Protein AF-A0A6B7EMB3-F1 (afdb_monomer)

Structure (mmCIF, N/CA/C/O backbone):
data_AF-A0A6B7EMB3-F1
#
_entry.id   AF-A0A6B7EMB3-F1
#
loop_
_atom_site.group_PDB
_atom_site.id
_atom_site.type_symbol
_atom_site.label_atom_id
_atom_site.label_alt_id
_atom_site.label_comp_id
_atom_site.label_asym_id
_atom_site.label_entity_id
_atom_site.label_seq_id
_atom_site.pdbx_PDB_ins_code
_atom_site.Cartn_x
_atom_site.Cartn_y
_atom_site.Cartn_z
_atom_site.occupancy
_atom_site.B_iso_or_equiv
_atom_site.auth_seq_id
_atom_site.auth_comp_id
_atom_site.auth_asym_id
_atom_site.auth_atom_id
_atom_site.pdbx_PDB_model_num
ATOM 1 N N . MET A 1 1 ? 12.821 -9.300 -33.026 1.00 40.84 1 MET A N 1
ATOM 2 C CA . MET A 1 1 ? 11.538 -9.941 -32.673 1.00 40.84 1 MET A CA 1
ATOM 3 C C . MET A 1 1 ? 11.204 -9.502 -31.250 1.00 40.84 1 MET A C 1
ATOM 5 O O . MET A 1 1 ? 11.655 -10.141 -30.314 1.00 40.84 1 MET A O 1
ATOM 9 N N . ALA A 1 2 ? 10.577 -8.334 -31.075 1.00 46.66 2 ALA A N 1
ATOM 10 C CA . ALA A 1 2 ? 10.257 -7.815 -29.744 1.00 46.66 2 ALA A CA 1
ATOM 11 C C . ALA A 1 2 ? 9.063 -8.604 -29.203 1.00 46.66 2 ALA A C 1
ATOM 13 O O . ALA A 1 2 ? 7.968 -8.535 -29.762 1.00 46.66 2 ALA A O 1
ATOM 14 N N . GLU A 1 3 ? 9.313 -9.420 -28.184 1.00 48.91 3 GLU A N 1
ATOM 15 C CA . GLU A 1 3 ? 8.281 -10.121 -27.435 1.00 48.91 3 GLU A CA 1
ATOM 16 C C . GLU A 1 3 ? 7.262 -9.073 -26.973 1.00 48.91 3 GLU A C 1
ATOM 18 O O . GLU A 1 3 ? 7.625 -8.076 -26.347 1.00 48.91 3 GLU A O 1
ATOM 23 N N . ARG A 1 4 ? 6.001 -9.218 -27.395 1.00 50.72 4 ARG A N 1
ATOM 24 C CA . ARG A 1 4 ? 4.926 -8.318 -26.975 1.00 50.72 4 ARG A CA 1
ATOM 25 C C . ARG A 1 4 ? 4.928 -8.326 -25.453 1.00 50.72 4 ARG A C 1
ATOM 27 O O . ARG A 1 4 ? 4.626 -9.360 -24.865 1.00 50.72 4 ARG A O 1
ATOM 34 N N . ALA A 1 5 ? 5.283 -7.199 -24.844 1.00 54.16 5 ALA A N 1
ATOM 35 C CA . ALA A 1 5 ? 5.106 -6.970 -23.423 1.00 54.16 5 ALA A CA 1
ATOM 36 C C . ALA A 1 5 ? 3.641 -7.277 -23.103 1.00 54.16 5 ALA A C 1
ATOM 38 O O . ALA A 1 5 ? 2.749 -6.500 -23.445 1.00 54.16 5 ALA A O 1
ATOM 39 N N . ASN A 1 6 ? 3.371 -8.464 -22.560 1.00 55.81 6 ASN A N 1
ATOM 40 C CA . ASN A 1 6 ? 2.046 -8.829 -22.097 1.00 55.81 6 ASN A CA 1
ATOM 41 C C . ASN A 1 6 ? 1.749 -7.874 -20.945 1.00 55.81 6 ASN A C 1
ATOM 43 O O . ASN A 1 6 ? 2.207 -8.087 -19.827 1.00 55.81 6 ASN A O 1
AT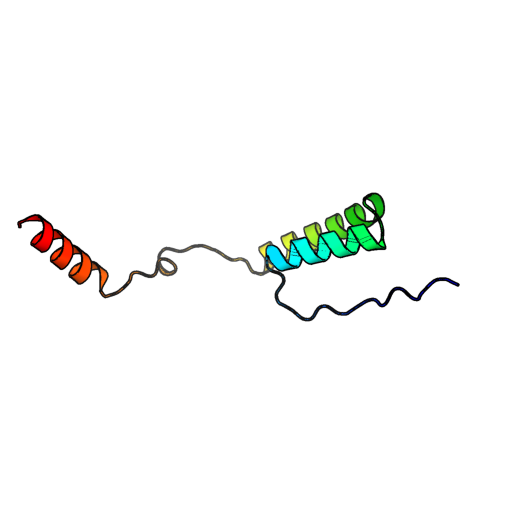OM 47 N N . LEU A 1 7 ? 1.043 -6.783 -21.237 1.00 60.66 7 LEU A N 1
ATOM 48 C CA . LEU A 1 7 ? 0.519 -5.868 -20.236 1.00 60.66 7 LEU A CA 1
ATOM 49 C C . LEU A 1 7 ? -0.538 -6.645 -19.449 1.00 60.66 7 LEU A C 1
ATOM 51 O O . LEU A 1 7 ? -1.711 -6.693 -19.812 1.00 60.66 7 LEU A O 1
ATOM 55 N N . VAL A 1 8 ? -0.083 -7.359 -18.422 1.00 70.75 8 VAL A N 1
ATOM 56 C CA . VAL A 1 8 ? -0.935 -8.171 -17.562 1.00 70.75 8 VAL A CA 1
ATOM 57 C C . VAL A 1 8 ? -1.787 -7.225 -16.723 1.00 70.75 8 VAL A C 1
ATOM 59 O O . VAL A 1 8 ? -1.266 -6.378 -16.002 1.00 70.75 8 VAL A O 1
ATOM 62 N N . PHE A 1 9 ? -3.108 -7.373 -16.803 1.00 79.25 9 PHE A N 1
ATOM 63 C CA . PHE A 1 9 ? -4.021 -6.640 -15.935 1.00 79.25 9 PHE A CA 1
ATOM 64 C C . PHE A 1 9 ? -3.938 -7.181 -14.501 1.00 79.25 9 PHE A C 1
ATOM 66 O O . PHE A 1 9 ? -4.029 -8.389 -14.270 1.00 79.25 9 PHE A O 1
ATOM 73 N N . HIS A 1 10 ? -3.784 -6.289 -13.524 1.00 81.06 10 HIS A N 1
ATOM 74 C CA . HIS A 1 10 ? -3.730 -6.641 -12.107 1.00 81.06 10 HIS A CA 1
ATOM 75 C C . HIS A 1 10 ? -5.056 -6.302 -11.424 1.00 81.06 10 HIS A C 1
ATOM 77 O O . HIS A 1 10 ? -5.309 -5.150 -11.092 1.00 81.06 10 HIS A O 1
ATOM 83 N N . ASN A 1 11 ? -5.886 -7.322 -11.189 1.00 88.50 11 ASN A N 1
ATOM 84 C CA . ASN A 1 11 ? -7.166 -7.185 -10.491 1.00 88.50 11 ASN A CA 1
ATOM 85 C C . ASN A 1 11 ? -7.068 -7.658 -9.033 1.00 88.50 11 ASN A C 1
ATOM 87 O O . ASN A 1 11 ? -7.641 -8.682 -8.662 1.00 88.50 11 ASN A O 1
ATOM 91 N N . LYS A 1 12 ? -6.266 -6.967 -8.219 1.00 89.31 12 LYS A N 1
ATOM 92 C CA . LYS A 1 12 ? -6.122 -7.264 -6.788 1.00 89.31 12 LYS A CA 1
ATOM 93 C C . LYS A 1 12 ? -6.020 -5.982 -5.974 1.00 89.31 12 LYS A C 1
ATOM 95 O O . LYS A 1 12 ? -5.592 -4.954 -6.493 1.00 89.31 12 LYS A O 1
ATOM 100 N N . VAL A 1 13 ? -6.375 -6.065 -4.692 1.00 93.75 13 VAL A N 1
ATOM 101 C CA . VAL A 1 13 ? -6.071 -4.999 -3.732 1.00 93.75 13 VAL A CA 1
ATOM 102 C C . VAL A 1 13 ? -4.558 -4.793 -3.708 1.00 93.75 13 VAL A C 1
ATOM 104 O O . VAL A 1 13 ? -3.793 -5.754 -3.598 1.00 93.75 13 VAL A O 1
ATOM 107 N N . ILE A 1 14 ? -4.133 -3.540 -3.850 1.00 93.38 14 ILE A N 1
ATOM 108 C CA . ILE A 1 14 ? -2.721 -3.170 -3.838 1.00 93.38 14 ILE A CA 1
ATOM 109 C C . ILE A 1 14 ? -2.340 -2.772 -2.416 1.00 93.38 14 ILE A C 1
ATOM 111 O O . ILE A 1 14 ? -2.423 -1.608 -2.033 1.00 93.38 14 ILE A O 1
ATOM 115 N N . ASP A 1 15 ? -1.947 -3.766 -1.627 1.00 95.06 15 ASP A N 1
ATOM 116 C CA . ASP A 1 15 ? -1.2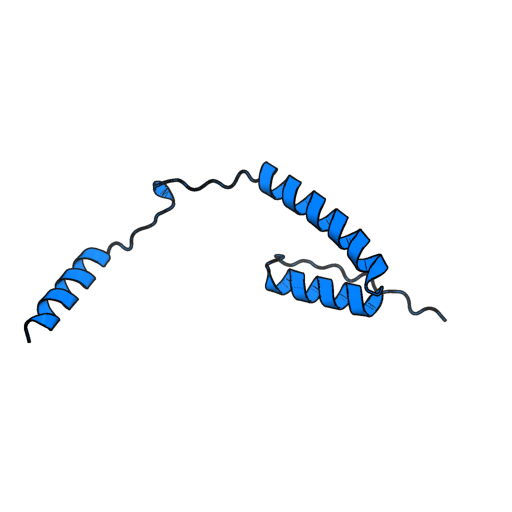99 -3.541 -0.341 1.00 95.06 15 ASP A CA 1
ATOM 117 C C . ASP A 1 15 ? 0.206 -3.250 -0.516 1.00 95.06 15 ASP A C 1
ATOM 119 O O . ASP A 1 15 ? 0.749 -3.216 -1.627 1.00 95.06 15 ASP A O 1
ATOM 123 N N . GLY A 1 16 ? 0.908 -3.032 0.598 1.00 95.56 16 GLY A N 1
ATOM 124 C CA . GLY A 1 16 ? 2.345 -2.752 0.570 1.00 95.56 16 GLY A CA 1
ATOM 125 C C . GLY A 1 16 ? 3.185 -3.882 -0.040 1.00 95.56 16 GLY A C 1
ATOM 126 O O . GLY A 1 16 ? 4.242 -3.614 -0.611 1.00 95.56 16 GLY A O 1
ATOM 127 N N . THR A 1 17 ? 2.728 -5.133 0.041 1.00 96.19 17 THR A N 1
ATOM 128 C CA . THR A 1 17 ? 3.427 -6.294 -0.527 1.00 96.19 17 THR A CA 1
ATOM 129 C C . THR A 1 17 ? 3.213 -6.361 -2.035 1.00 96.19 17 THR A C 1
ATOM 131 O O . THR A 1 17 ? 4.179 -6.420 -2.795 1.00 96.19 17 THR A O 1
ATOM 134 N N . ALA A 1 18 ? 1.964 -6.250 -2.485 1.00 94.25 18 ALA A N 1
ATOM 135 C CA . ALA A 1 18 ? 1.592 -6.194 -3.890 1.00 94.25 18 ALA A CA 1
ATOM 136 C C . ALA A 1 18 ? 2.253 -5.012 -4.615 1.00 94.25 18 ALA A C 1
ATOM 138 O 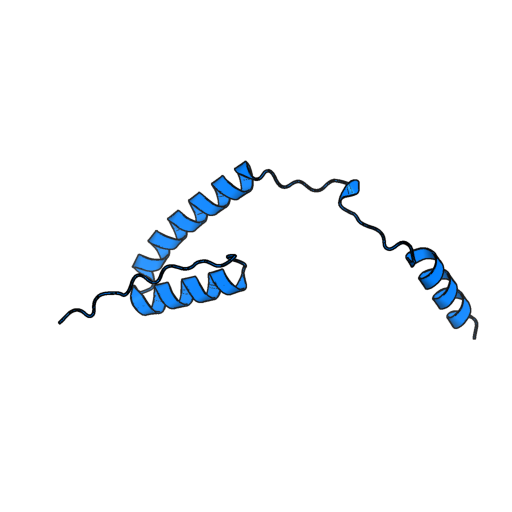O . ALA A 1 18 ? 2.664 -5.162 -5.765 1.00 94.25 18 ALA A O 1
ATOM 139 N N . MET A 1 19 ? 2.406 -3.861 -3.947 1.00 95.25 19 MET A N 1
ATOM 140 C CA . MET A 1 19 ? 3.124 -2.710 -4.500 1.00 95.25 19 MET A CA 1
ATOM 141 C C . MET A 1 19 ? 4.611 -3.013 -4.724 1.00 95.25 19 MET A C 1
ATOM 143 O O . MET A 1 19 ? 5.151 -2.673 -5.774 1.00 95.25 19 MET A O 1
ATOM 147 N N . LYS A 1 20 ? 5.278 -3.696 -3.782 1.00 96.06 20 LYS A N 1
ATOM 148 C CA . LYS A 1 20 ? 6.683 -4.110 -3.948 1.00 96.06 20 LYS A CA 1
ATOM 149 C C . LYS A 1 20 ? 6.851 -5.075 -5.118 1.00 96.06 20 LYS A C 1
ATOM 151 O O . LYS A 1 20 ? 7.733 -4.868 -5.941 1.00 96.06 20 LYS A O 1
ATOM 156 N N . GLU A 1 21 ? 5.982 -6.080 -5.226 1.00 93.69 21 GLU A N 1
ATOM 157 C CA . GLU A 1 21 ? 5.993 -7.019 -6.355 1.00 93.69 21 GLU A CA 1
ATOM 158 C C . GLU A 1 21 ? 5.781 -6.311 -7.698 1.00 93.69 21 GLU A C 1
ATOM 160 O O . GLU A 1 21 ? 6.451 -6.632 -8.680 1.00 93.69 21 GLU A O 1
ATOM 165 N N . LEU A 1 22 ? 4.854 -5.347 -7.746 1.00 92.81 22 LEU A N 1
ATOM 166 C CA . LEU A 1 22 ? 4.600 -4.545 -8.939 1.00 92.81 22 LEU A CA 1
ATOM 167 C C . LEU A 1 22 ? 5.841 -3.733 -9.323 1.00 92.81 22 LEU A C 1
ATOM 169 O O . LEU A 1 22 ? 6.248 -3.768 -10.481 1.00 92.81 22 LEU A O 1
ATOM 173 N N . ILE A 1 23 ? 6.473 -3.060 -8.357 1.00 95.00 23 ILE A N 1
ATOM 174 C CA . ILE A 1 23 ? 7.713 -2.305 -8.577 1.00 95.00 23 ILE A CA 1
ATOM 175 C C . ILE A 1 23 ? 8.815 -3.223 -9.113 1.00 95.00 23 ILE A C 1
ATOM 177 O O . ILE A 1 23 ? 9.436 -2.880 -10.114 1.00 95.00 23 ILE A O 1
ATOM 181 N N . SER A 1 24 ? 9.034 -4.393 -8.503 1.00 95.62 24 SER A N 1
ATOM 182 C CA . SER A 1 24 ? 10.040 -5.355 -8.971 1.00 95.62 24 SER A CA 1
ATOM 183 C C . SER A 1 24 ? 9.809 -5.751 -10.428 1.00 95.62 24 SER A C 1
ATOM 185 O O . SER A 1 24 ? 10.726 -5.651 -11.233 1.00 95.62 24 SER A O 1
ATOM 187 N N . ARG A 1 25 ? 8.568 -6.080 -10.809 1.00 92.81 25 ARG A N 1
ATOM 188 C CA . ARG A 1 25 ? 8.231 -6.431 -12.200 1.00 92.81 25 ARG A CA 1
ATOM 189 C C . ARG A 1 25 ? 8.447 -5.278 -13.176 1.00 92.81 25 ARG A C 1
ATOM 191 O O . ARG A 1 25 ? 8.877 -5.509 -14.303 1.00 92.81 25 ARG A O 1
ATOM 198 N N . LEU A 1 26 ? 8.136 -4.048 -12.765 1.00 92.94 26 LEU A N 1
ATOM 199 C CA . LEU A 1 26 ? 8.383 -2.867 -13.590 1.00 92.94 26 LEU A CA 1
ATOM 200 C C . LEU A 1 26 ? 9.885 -2.653 -13.803 1.00 92.94 26 LEU A C 1
ATOM 202 O O . LEU A 1 26 ? 10.294 -2.396 -14.932 1.00 92.94 26 LEU A O 1
ATOM 206 N N . ILE A 1 27 ? 10.703 -2.828 -12.760 1.00 95.50 27 ILE A N 1
ATOM 207 C CA . ILE A 1 27 ? 12.165 -2.736 -12.868 1.00 95.50 27 ILE A CA 1
ATOM 208 C C . ILE A 1 27 ? 12.704 -3.840 -13.779 1.00 95.50 27 ILE A C 1
ATOM 210 O O . ILE A 1 27 ? 13.491 -3.538 -14.674 1.00 95.50 27 ILE A O 1
ATOM 214 N N . ASP A 1 28 ? 12.259 -5.083 -13.594 1.00 94.62 28 ASP A N 1
ATOM 215 C CA . ASP A 1 28 ? 12.712 -6.229 -14.388 1.00 94.62 28 ASP A CA 1
ATOM 216 C C . ASP A 1 28 ? 12.380 -6.064 -15.878 1.00 94.62 28 ASP A C 1
ATOM 218 O O . ASP A 1 28 ? 13.143 -6.499 -16.739 1.00 94.62 28 ASP A O 1
ATOM 222 N N . HIS A 1 29 ? 11.252 -5.421 -16.197 1.00 90.19 29 HIS A N 1
ATOM 223 C CA . HIS A 1 29 ? 10.787 -5.276 -17.575 1.00 90.19 29 HIS A CA 1
ATOM 224 C C . HIS A 1 29 ? 11.237 -3.975 -18.258 1.00 90.19 29 HIS A C 1
ATOM 226 O O . HIS A 1 29 ? 11.577 -3.984 -19.440 1.00 90.19 29 HIS A O 1
ATOM 232 N N . PHE A 1 30 ? 11.240 -2.852 -17.538 1.00 90.19 30 PHE A N 1
ATOM 233 C CA . PHE A 1 30 ? 11.490 -1.522 -18.102 1.00 90.19 30 PHE A CA 1
ATOM 234 C C . PHE A 1 30 ? 12.791 -0.866 -17.614 1.00 90.19 30 PHE A C 1
ATOM 236 O O . PHE A 1 30 ? 13.190 0.180 -18.131 1.00 90.19 30 PHE A O 1
ATOM 243 N N . GLY A 1 31 ? 13.458 -1.444 -16.614 1.00 93.81 31 GLY A N 1
ATOM 244 C CA . GLY A 1 31 ? 14.612 -0.842 -15.955 1.00 93.81 31 GLY A CA 1
ATOM 245 C C . GLY A 1 31 ? 14.243 0.304 -15.005 1.00 93.81 31 GLY A C 1
ATOM 246 O O . GLY A 1 31 ? 13.101 0.764 -14.923 1.00 93.81 31 GLY A O 1
ATOM 247 N N . MET A 1 32 ? 15.238 0.784 -14.256 1.00 94.56 32 MET A N 1
ATOM 248 C CA . MET A 1 32 ? 15.018 1.735 -13.157 1.00 94.56 32 MET A CA 1
ATOM 249 C C . MET A 1 32 ? 14.486 3.099 -13.617 1.00 94.56 32 MET A C 1
ATOM 251 O O . MET A 1 32 ? 13.543 3.613 -13.022 1.00 94.56 32 MET A O 1
ATOM 255 N N . ALA A 1 33 ? 15.067 3.677 -14.673 1.00 96.00 33 ALA A N 1
ATOM 256 C CA . ALA A 1 33 ? 14.744 5.040 -15.107 1.00 96.00 33 ALA A CA 1
ATOM 257 C C . ALA A 1 33 ? 13.303 5.171 -15.620 1.00 96.00 33 ALA A C 1
ATOM 259 O O . ALA A 1 33 ? 12.605 6.128 -15.303 1.00 96.00 33 ALA A O 1
ATOM 260 N N . TYR A 1 34 ? 12.819 4.192 -16.386 1.00 95.19 34 TYR A N 1
ATOM 261 C CA . TYR A 1 34 ? 11.433 4.227 -16.846 1.00 95.19 34 TYR A CA 1
ATOM 262 C C . TYR A 1 34 ? 10.459 3.901 -15.710 1.00 95.19 34 TYR A C 1
ATOM 264 O O . TYR A 1 34 ? 9.413 4.538 -15.583 1.00 95.19 34 TYR A O 1
ATOM 272 N N . THR A 1 35 ? 10.836 2.974 -14.823 1.00 96.31 35 THR A N 1
ATOM 273 C CA . THR A 1 35 ? 10.031 2.651 -13.642 1.00 96.31 35 THR A CA 1
ATOM 274 C C . THR A 1 35 ? 9.819 3.870 -12.749 1.00 96.31 35 THR A C 1
ATOM 276 O O . THR A 1 35 ? 8.695 4.081 -12.302 1.00 96.31 35 THR A O 1
ATOM 279 N N . SER A 1 36 ? 10.826 4.725 -12.528 1.00 97.12 36 SER A N 1
ATOM 280 C CA . SER A 1 36 ? 10.641 5.922 -11.692 1.00 97.12 36 SER A CA 1
ATOM 281 C C . SER A 1 36 ? 9.556 6.857 -12.233 1.00 97.12 36 SER A C 1
ATOM 283 O O . SER A 1 36 ? 8.732 7.335 -11.459 1.00 97.12 36 SER A O 1
ATOM 285 N N . HIS A 1 37 ? 9.473 7.037 -13.555 1.00 97.19 37 HIS A N 1
ATOM 286 C CA . HIS A 1 37 ? 8.421 7.853 -14.171 1.00 97.19 37 HIS A CA 1
ATOM 287 C C . HIS A 1 37 ? 7.013 7.267 -13.985 1.00 97.19 37 HIS A C 1
ATOM 289 O O . HIS A 1 37 ? 6.042 8.014 -13.856 1.00 97.19 37 HIS A O 1
ATOM 295 N N . ILE A 1 38 ? 6.883 5.937 -13.958 1.00 95.25 38 ILE A N 1
ATOM 296 C CA . ILE A 1 38 ? 5.613 5.268 -13.639 1.00 95.25 38 ILE A CA 1
ATOM 297 C C . ILE A 1 38 ? 5.277 5.477 -12.158 1.00 95.25 38 ILE A C 1
ATOM 299 O O . ILE A 1 38 ? 4.135 5.789 -11.816 1.00 95.25 38 ILE A O 1
ATOM 303 N N . LEU A 1 39 ? 6.265 5.351 -11.271 1.00 97.06 39 LEU A N 1
ATOM 304 C CA . LEU A 1 39 ? 6.057 5.506 -9.831 1.00 97.06 39 LEU A CA 1
ATOM 305 C C . LEU A 1 39 ? 5.659 6.928 -9.434 1.00 97.06 39 LEU A C 1
ATOM 307 O O . LEU A 1 39 ? 4.853 7.084 -8.518 1.00 97.06 39 LEU A O 1
ATOM 311 N N . ASP A 1 40 ? 6.113 7.951 -10.155 1.00 98.19 40 ASP A N 1
ATOM 312 C CA . ASP A 1 40 ? 5.640 9.325 -9.957 1.00 98.19 40 ASP A CA 1
ATOM 313 C C . ASP A 1 40 ? 4.135 9.478 -10.254 1.00 98.19 40 ASP A C 1
ATOM 315 O O . ASP A 1 40 ? 3.414 10.187 -9.539 1.00 98.19 40 ASP A O 1
ATOM 319 N N . GLN A 1 41 ? 3.622 8.763 -11.260 1.00 97.06 41 GLN A N 1
ATOM 320 C CA . GLN A 1 41 ? 2.189 8.748 -11.576 1.00 97.06 41 GLN A CA 1
ATOM 321 C C . GLN A 1 41 ? 1.396 7.985 -10.513 1.00 97.06 41 GLN A C 1
ATOM 323 O O . GLN A 1 41 ? 0.374 8.479 -10.035 1.00 97.06 41 GLN A O 1
ATOM 328 N N . VAL A 1 42 ? 1.896 6.821 -10.081 1.00 96.38 42 VAL A N 1
ATOM 329 C CA . VAL A 1 42 ? 1.289 6.034 -8.994 1.00 96.38 42 VAL A CA 1
ATOM 330 C C . VAL A 1 42 ? 1.238 6.842 -7.698 1.00 96.38 42 VAL A C 1
ATOM 332 O O . VAL A 1 42 ? 0.222 6.829 -7.010 1.00 96.38 42 VAL A O 1
ATOM 335 N N . LYS A 1 43 ? 2.294 7.597 -7.382 1.00 97.69 43 LYS A N 1
ATOM 336 C CA . LYS A 1 43 ? 2.352 8.493 -6.223 1.00 97.69 43 LYS A CA 1
ATOM 337 C C . LYS A 1 43 ? 1.291 9.589 -6.309 1.00 97.69 43 LYS A C 1
ATOM 339 O O . LYS A 1 43 ? 0.563 9.807 -5.344 1.00 97.69 43 LYS A O 1
ATOM 344 N N . THR A 1 44 ? 1.188 10.256 -7.459 1.00 98.31 44 THR A N 1
ATOM 345 C CA . THR A 1 44 ? 0.174 11.297 -7.696 1.00 98.31 44 THR A CA 1
ATOM 346 C C . THR A 1 44 ? -1.235 10.747 -7.498 1.00 98.31 44 THR A C 1
ATOM 348 O O . THR A 1 44 ? -2.014 11.315 -6.732 1.00 98.31 44 THR A O 1
ATOM 351 N N . LEU A 1 45 ? -1.534 9.606 -8.124 1.00 97.31 45 LEU A N 1
ATOM 352 C CA . LEU A 1 45 ? -2.818 8.927 -7.983 1.00 97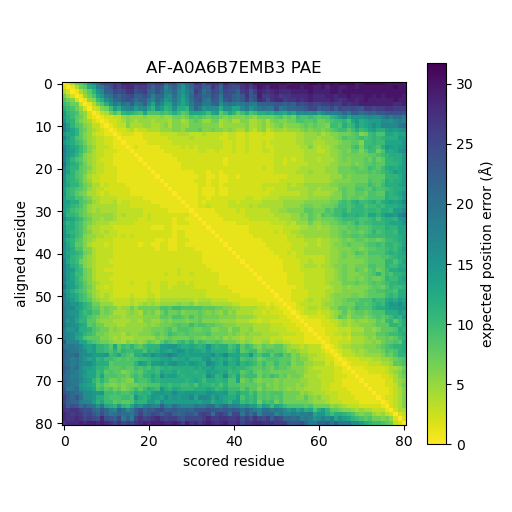.31 45 LEU A CA 1
ATOM 353 C C . LEU A 1 45 ? -3.078 8.530 -6.527 1.00 97.31 45 LEU A C 1
ATOM 355 O O . LEU A 1 45 ? -4.149 8.807 -5.997 1.00 97.31 45 LEU A O 1
ATOM 359 N N .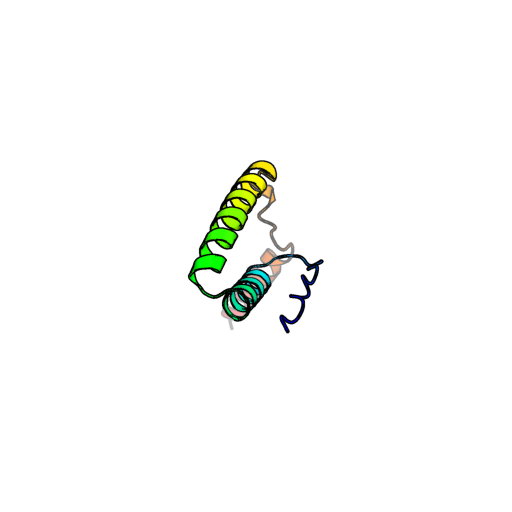 GLY A 1 46 ? -2.094 7.920 -5.867 1.00 96.38 46 GLY A N 1
ATOM 360 C CA . GLY A 1 46 ? -2.198 7.474 -4.482 1.00 96.38 46 GLY A CA 1
ATOM 361 C C . GLY A 1 46 ? -2.529 8.618 -3.528 1.00 96.38 46 GLY A C 1
ATOM 362 O O . GLY A 1 46 ? -3.438 8.478 -2.716 1.00 96.38 46 GLY A O 1
ATOM 363 N N . PHE A 1 47 ? -1.869 9.772 -3.664 1.00 97.62 47 PHE A N 1
ATOM 364 C CA . PHE A 1 47 ? -2.187 10.944 -2.845 1.00 97.62 47 PHE A CA 1
ATOM 365 C C . PHE A 1 47 ? -3.574 11.507 -3.137 1.00 97.62 47 PHE A C 1
ATOM 367 O O . PHE A 1 47 ? -4.319 11.780 -2.200 1.00 97.62 47 PHE A O 1
ATOM 374 N N . GLN A 1 48 ? -3.952 11.632 -4.412 1.00 98.06 48 GLN A N 1
ATOM 375 C CA . GLN A 1 48 ? -5.288 12.098 -4.786 1.00 98.06 48 GLN A CA 1
ATOM 376 C C . GLN A 1 48 ? -6.384 11.193 -4.211 1.00 98.06 48 GLN A C 1
ATOM 378 O O . GLN A 1 48 ? -7.345 11.688 -3.626 1.00 98.06 48 GLN A O 1
ATOM 383 N N . GLN A 1 49 ? -6.224 9.873 -4.328 1.00 96.88 49 GLN A N 1
ATOM 384 C CA . GLN A 1 49 ? -7.190 8.908 -3.807 1.00 96.88 49 GLN A CA 1
ATOM 385 C C . GLN A 1 49 ? -7.190 8.860 -2.279 1.00 96.88 49 GLN A C 1
ATOM 387 O O . GLN A 1 49 ? -8.260 8.770 -1.683 1.00 96.88 49 GLN A O 1
ATOM 392 N N . ALA A 1 50 ? -6.031 8.982 -1.625 1.00 96.12 50 ALA A N 1
ATOM 393 C CA . ALA A 1 50 ? -5.955 9.059 -0.168 1.00 96.12 50 ALA A CA 1
ATOM 394 C C . ALA A 1 50 ? -6.708 10.286 0.369 1.00 96.12 50 ALA A C 1
ATOM 396 O O . ALA A 1 50 ? -7.484 10.164 1.315 1.00 96.12 50 ALA A O 1
ATOM 397 N N . THR A 1 51 ? -6.548 11.448 -0.276 1.00 96.38 51 THR A N 1
ATOM 398 C CA . THR A 1 51 ? -7.317 12.652 0.061 1.00 96.38 51 THR A CA 1
ATOM 399 C C . THR A 1 51 ? -8.808 12.471 -0.219 1.00 96.38 51 THR A C 1
ATOM 401 O O . THR A 1 51 ? -9.621 12.802 0.637 1.00 96.38 51 THR A O 1
ATOM 404 N N . ALA A 1 52 ? -9.185 11.920 -1.377 1.00 97.25 52 ALA A N 1
ATOM 405 C CA . ALA A 1 52 ? -10.589 11.731 -1.751 1.00 97.25 52 ALA A CA 1
ATOM 406 C C . ALA A 1 52 ? -11.321 10.716 -0.858 1.00 97.25 52 ALA A C 1
ATOM 408 O O . ALA A 1 52 ? -12.486 10.917 -0.527 1.00 97.25 52 ALA A O 1
ATOM 409 N N . THR A 1 53 ? -10.634 9.650 -0.436 1.00 95.25 53 THR A N 1
ATOM 410 C CA . THR A 1 53 ? -11.186 8.654 0.499 1.00 95.25 53 THR A CA 1
ATOM 411 C C . THR A 1 53 ? -11.384 9.259 1.889 1.00 95.25 53 THR A C 1
ATOM 413 O O . THR A 1 53 ? -12.222 8.782 2.646 1.00 95.25 53 THR A O 1
ATOM 416 N N . SER A 1 54 ? -10.642 10.328 2.216 1.00 93.94 54 SER A N 1
ATOM 417 C CA . SER A 1 54 ? -10.804 11.116 3.440 1.00 93.94 54 SER A CA 1
ATOM 418 C C . SER A 1 54 ? -10.845 10.251 4.711 1.00 93.94 54 SER A C 1
ATOM 420 O O . SER A 1 54 ? -11.649 10.494 5.614 1.00 93.94 54 SER A O 1
ATOM 422 N N . ILE A 1 55 ? -9.984 9.227 4.779 1.00 93.38 55 ILE A N 1
ATOM 423 C CA . ILE A 1 55 ? -9.876 8.357 5.955 1.00 93.38 55 ILE A CA 1
ATOM 424 C C . ILE A 1 55 ? -9.387 9.201 7.133 1.00 93.38 55 ILE A C 1
ATOM 426 O O . ILE A 1 55 ? -8.321 9.814 7.069 1.00 93.38 55 ILE A O 1
ATOM 430 N N . SER A 1 56 ? -10.172 9.210 8.205 1.00 93.75 56 SER A N 1
ATOM 431 C CA . SER A 1 56 ? -9.868 9.877 9.469 1.00 93.75 56 SER A CA 1
ATOM 432 C C . SER A 1 56 ? -9.854 8.852 10.601 1.00 93.75 56 SER A C 1
ATOM 434 O O . SER A 1 56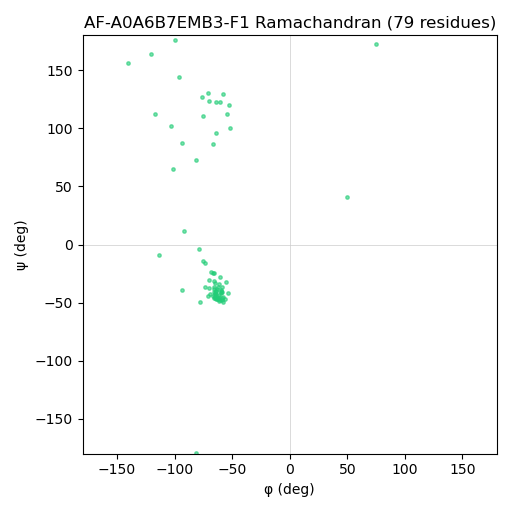 ? -10.347 7.741 10.426 1.00 93.75 56 SER A O 1
ATOM 436 N N . LEU A 1 57 ? -9.284 9.229 11.746 1.00 95.44 57 LEU A N 1
ATOM 437 C CA . LEU A 1 57 ? -9.285 8.427 12.966 1.00 95.44 57 LEU A CA 1
ATOM 438 C C . LEU A 1 57 ? -10.049 9.173 14.065 1.00 95.44 57 LEU A C 1
ATOM 440 O O . LEU A 1 57 ? -9.595 10.216 14.542 1.00 95.44 57 LEU A O 1
ATOM 444 N N . GLY A 1 58 ? -11.202 8.635 14.453 1.00 94.56 58 GLY A N 1
ATOM 445 C CA . GLY A 1 58 ? -12.007 9.065 15.594 1.00 94.56 58 GLY A CA 1
ATOM 446 C C . GLY A 1 58 ? -11.805 8.182 16.828 1.00 94.56 58 GLY A C 1
ATOM 447 O O . GLY A 1 58 ? -11.100 7.173 16.798 1.00 94.56 58 GLY A O 1
ATOM 448 N N . ILE A 1 59 ? -12.447 8.550 17.940 1.00 95.19 59 ILE A N 1
ATOM 449 C CA . ILE A 1 59 ? -12.447 7.725 19.161 1.00 95.19 59 ILE A CA 1
ATOM 450 C C . ILE A 1 59 ? -13.285 6.458 18.954 1.00 95.19 59 ILE A C 1
ATOM 452 O O . ILE A 1 59 ? -12.975 5.408 19.508 1.00 95.19 59 ILE A O 1
ATOM 456 N N . GLU A 1 60 ? -14.315 6.540 18.119 1.00 93.31 60 GLU A N 1
ATOM 457 C CA . GLU A 1 60 ? -15.229 5.450 17.788 1.00 93.31 60 GLU A CA 1
ATOM 458 C C . GLU A 1 60 ? -14.539 4.318 17.012 1.00 93.31 60 GLU A C 1
ATOM 460 O O . GLU A 1 60 ? -14.958 3.165 17.107 1.00 93.31 60 GLU A O 1
ATOM 465 N N . ASP A 1 61 ? -13.446 4.626 16.308 1.00 94.62 61 ASP A N 1
ATOM 466 C CA . ASP A 1 61 ? -12.630 3.637 15.598 1.00 94.62 61 ASP A CA 1
ATOM 467 C C . ASP A 1 61 ? -11.777 2.791 16.562 1.00 94.62 61 ASP A C 1
ATOM 469 O O . ASP A 1 61 ? -11.282 1.719 16.200 1.00 94.62 61 ASP A O 1
ATOM 473 N N . LEU A 1 62 ? -11.614 3.238 17.815 1.00 92.50 62 LEU A N 1
ATOM 474 C CA . LEU A 1 62 ? -10.876 2.523 18.856 1.00 92.50 62 LEU A CA 1
ATOM 475 C C . LEU A 1 62 ? -11.754 1.439 19.488 1.00 92.50 62 LEU A C 1
ATOM 477 O O . LEU A 1 62 ? -12.204 1.535 20.633 1.00 92.50 62 LEU A O 1
ATOM 481 N N . LEU A 1 63 ? -11.975 0.366 18.732 1.00 89.62 63 LEU A N 1
ATOM 482 C CA . LEU A 1 63 ? -12.729 -0.790 19.199 1.00 89.62 63 LEU A CA 1
ATOM 483 C C . LEU A 1 63 ? -12.044 -1.427 20.416 1.00 89.62 63 LEU A C 1
ATOM 485 O O . LEU A 1 63 ? -10.892 -1.863 20.367 1.00 89.62 63 LEU A O 1
ATOM 489 N N . THR A 1 64 ? -12.780 -1.514 21.524 1.00 89.31 64 THR A N 1
ATOM 490 C CA . THR A 1 64 ? -12.346 -2.259 22.711 1.00 89.31 64 THR A CA 1
ATOM 491 C C . THR A 1 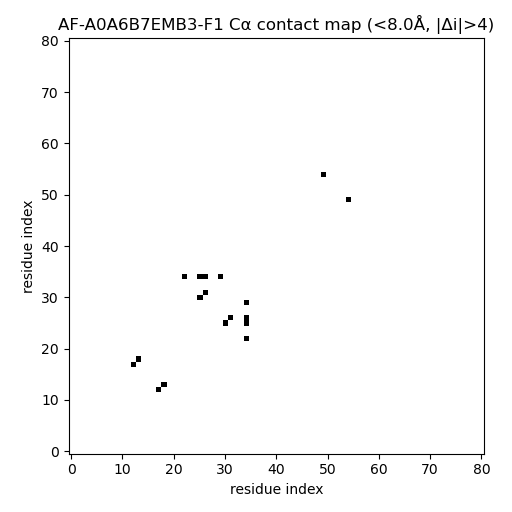64 ? -12.947 -3.659 22.695 1.00 89.31 64 THR A C 1
ATOM 493 O O . THR A 1 64 ? -14.084 -3.859 22.270 1.00 89.31 64 THR A O 1
ATOM 496 N N . ILE A 1 65 ? -12.189 -4.652 23.165 1.00 92.00 65 ILE A N 1
ATOM 497 C CA . ILE A 1 65 ? -12.702 -6.018 23.284 1.00 92.00 65 ILE A CA 1
ATOM 498 C C . ILE A 1 65 ? -13.621 -6.076 24.517 1.00 92.00 65 ILE A C 1
ATOM 500 O O . ILE A 1 65 ? -13.159 -5.731 25.611 1.00 92.00 65 ILE A O 1
ATOM 504 N N . PRO A 1 66 ? -14.875 -6.556 24.402 1.00 88.81 66 PRO A N 1
ATOM 505 C CA . PRO A 1 66 ? -15.802 -6.629 25.536 1.00 88.81 66 PRO A CA 1
ATOM 506 C C . PRO A 1 66 ? -15.248 -7.412 26.736 1.00 88.81 66 PRO A C 1
ATOM 508 O O . PRO A 1 66 ? -15.517 -7.075 27.887 1.00 88.81 66 PRO A O 1
ATOM 511 N N . SER A 1 67 ? -14.420 -8.429 26.478 1.00 92.94 67 SER A N 1
ATOM 512 C CA . SER A 1 67 ? -13.803 -9.285 27.496 1.00 92.94 67 SER A CA 1
ATOM 513 C C . SER A 1 67 ? -12.592 -8.669 28.202 1.00 92.94 67 SER A C 1
ATOM 515 O O . SER A 1 67 ? -12.080 -9.274 29.141 1.00 92.94 67 SER A O 1
ATOM 517 N N . LYS A 1 68 ? -12.135 -7.467 27.816 1.00 92.31 68 LYS A N 1
ATOM 518 C CA . LYS A 1 68 ? -10.921 -6.849 28.379 1.00 92.31 68 LYS A CA 1
ATOM 519 C C . LYS A 1 68 ? -10.952 -6.767 29.909 1.00 92.31 68 LYS A C 1
ATOM 521 O O . LYS A 1 68 ? -9.945 -7.058 30.539 1.00 92.31 68 LYS A O 1
ATOM 526 N N . ARG A 1 69 ? -12.091 -6.409 30.518 1.00 90.94 69 ARG A N 1
ATOM 527 C CA . ARG A 1 69 ? -12.207 -6.339 31.991 1.00 90.94 69 ARG A CA 1
ATOM 528 C C . ARG A 1 69 ? -12.046 -7.701 32.656 1.00 90.94 69 ARG A C 1
ATOM 530 O O . ARG A 1 69 ? -11.366 -7.790 33.667 1.00 90.94 69 ARG A O 1
ATOM 537 N N . TRP A 1 70 ? -12.656 -8.734 32.081 1.00 94.19 70 TRP A N 1
ATOM 538 C CA . TRP A 1 70 ? -12.547 -10.092 32.605 1.00 94.19 70 TRP A CA 1
ATOM 539 C C . TRP A 1 70 ? -11.105 -10.605 32.504 1.00 94.19 70 TRP A C 1
ATOM 541 O O . TRP A 1 70 ? -10.575 -11.097 33.490 1.00 94.19 70 TRP A O 1
ATOM 551 N N . LEU A 1 71 ? -10.442 -10.386 31.361 1.00 93.88 71 LEU A N 1
ATOM 552 C CA . LEU A 1 71 ? -9.037 -10.766 31.159 1.00 93.88 71 LEU A CA 1
ATOM 553 C C . LEU A 1 71 ? -8.092 -10.077 32.153 1.00 93.88 71 LEU A C 1
ATOM 555 O O . LEU A 1 71 ? -7.163 -10.703 32.649 1.00 93.88 71 LEU A O 1
ATOM 559 N N . VAL A 1 72 ? -8.330 -8.796 32.450 1.00 92.75 72 VAL A N 1
ATOM 560 C CA . VAL A 1 72 ? -7.534 -8.060 33.444 1.00 92.75 72 VAL A CA 1
ATOM 561 C C . VAL A 1 72 ? -7.752 -8.633 34.846 1.00 92.75 72 VAL A C 1
ATOM 563 O O . VAL A 1 72 ? -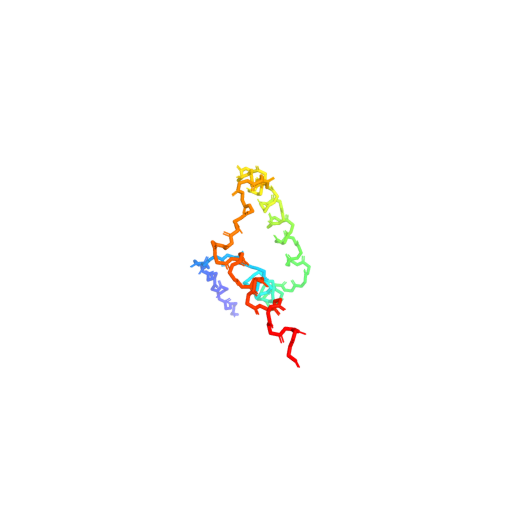6.779 -8.893 35.540 1.00 92.75 72 VAL A O 1
ATOM 566 N N . GLN A 1 73 ? -9.002 -8.889 35.239 1.00 91.62 73 GLN A N 1
ATOM 567 C CA . GLN A 1 73 ? -9.320 -9.448 36.559 1.00 91.62 73 GLN A CA 1
ATOM 568 C C . GLN A 1 73 ? -8.756 -10.858 36.763 1.00 91.62 73 GLN A C 1
ATOM 570 O O . GLN A 1 73 ? -8.287 -11.171 37.855 1.00 91.62 73 GLN A O 1
ATOM 575 N N . ASP A 1 74 ? -8.808 -11.703 35.732 1.00 92.12 74 ASP A N 1
ATOM 576 C CA . ASP A 1 74 ? -8.229 -13.048 35.763 1.00 92.12 74 ASP A CA 1
ATOM 577 C C . ASP A 1 74 ? -6.703 -12.988 35.939 1.00 92.12 74 ASP A C 1
ATOM 579 O O . ASP A 1 74 ? -6.154 -13.629 36.836 1.00 92.12 74 ASP A O 1
ATOM 583 N N . ALA A 1 75 ? -6.020 -12.136 35.165 1.00 91.94 75 ALA A N 1
ATOM 584 C CA . ALA A 1 75 ? -4.573 -11.947 35.277 1.00 91.94 75 ALA A CA 1
ATOM 585 C C . ALA A 1 75 ? -4.150 -11.359 36.636 1.00 91.94 75 ALA A C 1
ATOM 587 O O . ALA A 1 75 ? -3.149 -11.789 37.210 1.00 91.94 75 ALA A O 1
ATOM 588 N N . GLU A 1 76 ? -4.914 -10.403 37.176 1.00 92.81 76 GLU A N 1
ATOM 589 C CA . GLU A 1 76 ? -4.671 -9.851 38.511 1.00 92.81 76 GLU A CA 1
ATOM 590 C C . GLU A 1 76 ? -4.785 -10.945 39.579 1.00 92.81 76 GLU A C 1
ATOM 592 O O . GLU A 1 76 ? -3.886 -11.068 40.405 1.00 92.81 76 GLU A O 1
ATOM 597 N N . GLN A 1 77 ? -5.812 -11.799 39.533 1.00 85.44 77 GLN A N 1
ATOM 598 C CA . GLN A 1 77 ? -5.981 -12.899 40.494 1.00 85.44 77 GLN A CA 1
ATOM 599 C C . GLN A 1 77 ? -4.884 -13.963 40.400 1.00 85.44 77 GLN A C 1
ATOM 601 O O . GLN A 1 77 ? -4.423 -14.445 41.433 1.00 85.44 77 GLN A O 1
ATOM 606 N N . GLN A 1 78 ? -4.426 -14.298 39.192 1.00 76.44 78 GLN A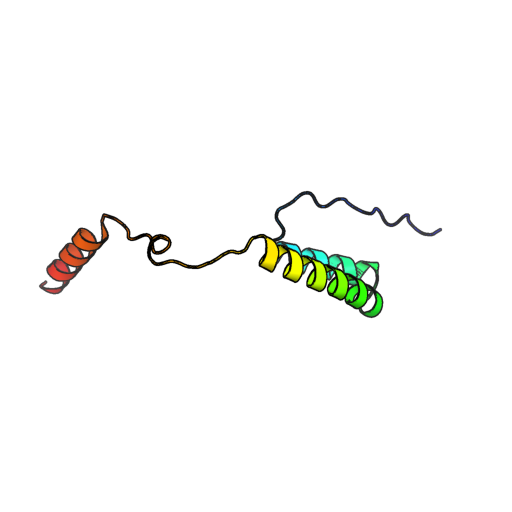 N 1
ATOM 607 C CA . GLN A 1 78 ? -3.317 -15.239 38.996 1.00 76.44 78 GLN A CA 1
ATOM 608 C C . GLN A 1 78 ? -1.981 -14.712 39.537 1.00 76.44 78 GLN A C 1
ATOM 610 O O . GLN A 1 78 ? -1.119 -15.510 39.884 1.00 76.44 78 GLN A O 1
ATOM 615 N N . SER A 1 79 ? -1.809 -13.390 39.645 1.00 72.56 79 SER A N 1
ATOM 616 C CA . SER A 1 79 ? -0.593 -12.778 40.203 1.00 72.56 79 SER A CA 1
ATOM 617 C C . SER A 1 79 ? -0.479 -12.872 41.731 1.00 72.56 79 SER A C 1
ATOM 619 O O . SER A 1 79 ? 0.596 -12.642 42.280 1.00 72.56 79 SER A O 1
ATOM 621 N N . PHE A 1 80 ? -1.578 -13.207 42.418 1.00 60.31 80 PHE A N 1
ATOM 622 C CA . PHE A 1 80 ? -1.626 -13.382 43.874 1.00 60.31 80 PHE A CA 1
ATOM 623 C C . PHE A 1 80 ? -1.367 -14.834 44.329 1.00 60.31 80 PHE A C 1
ATOM 625 O O . PHE A 1 80 ? -1.578 -15.144 45.504 1.00 60.31 80 PHE A O 1
ATOM 632 N N . ILE A 1 81 ? -0.909 -15.708 43.423 1.00 55.94 81 ILE A N 1
ATOM 633 C CA . ILE A 1 81 ? -0.441 -17.082 43.689 1.00 55.94 81 ILE A CA 1
ATOM 634 C C . ILE A 1 81 ? 1.063 -17.143 43.419 1.00 55.94 81 ILE A C 1
ATOM 636 O O . ILE A 1 81 ? 1.777 -17.741 44.255 1.00 55.94 81 ILE A O 1
#

Secondary structure (DSSP, 8-state):
-----------S---HHHHHHHHHHHHHHHHHHHHHHHHHHHHHHHHHHHHHHT----STT-PPPTTHHHHHHHHHHHTT-

Foldseek 3Di:
DDDPPPPDDDDDDCDPVNVVVVLVVCCVPPNDPVSVVVVVVVVVVVVVVCVVVVDDDDPVNPDDDPCPVVVVVVVVVVVVD

Solvent-accessible surface area (backbone atoms only — not comparable to full-atom values): 5186 Å² total; per-residue (Å²): 135,81,75,77,77,76,81,74,83,81,94,65,84,76,47,77,64,53,48,50,54,50,51,51,53,39,33,76,73,60,33,65,75,57,34,51,62,52,49,54,52,52,51,54,50,50,52,53,50,53,60,72,67,58,81,77,88,60,76,84,74,64,77,74,65,88,58,52,65,60,56,50,52,53,55,54,57,63,71,77,111

Nearest PDB structures (foldseek):
  8rdj-assembly1_E  TM=8.770E-01  e=4.204E-09  Sinapis alba
  8wa1-assembly1_c  TM=8.583E-01  e=6.862E-09  Nicotiana tabacum
  8xzv-assembly1_D  TM=8.589E-01  e=5.562E-09  Spinacia oleracea
  8urw-assembly1_Z  TM=9.008E-01  e=8.797E-04  Synechococcus elongatus
  8h40-assembly1_B  TM=9.001E-01  e=3.826E-03  Anabaena

Mean predicted aligned error: 8.15 Å

Sequence (81 aa):
MAERANLVFHNKVIDGTAMKELISRLIDHFGMAYTSHILDQVKTLGFQQATATSISLGIEDLLTIPSKRWLVQDAEQQSFI

pLDDT: mean 88.44, std 13.78, range [40.84, 98.31]

Radius of gyration: 23.33 Å; Cα contacts (8 Å, |Δi|>4): 9; chains: 1; bounding box: 31×30×76 Å

InterPro domains:
  IPR007066 RNA polymerase Rpb1, domain 3 [PF04983] (9-62)
  IPR042102 RNA polymerase Rpb1, domain 3 superfamily [G3DSA:1.10.274.100] (1-61)

Organism: NCBI:txid596789